Protein AF-A0A4Y8UYV6-F1 (afdb_monomer_lite)

Structure (mmCIF, N/CA/C/O backbone):
data_AF-A0A4Y8UYV6-F1
#
_entry.id   AF-A0A4Y8UYV6-F1
#
loop_
_atom_site.group_PDB
_atom_site.id
_atom_site.type_symbol
_atom_site.label_atom_id
_atom_site.label_alt_id
_atom_site.label_comp_id
_atom_site.label_asym_id
_atom_site.label_entity_id
_atom_site.label_seq_id
_atom_site.pdbx_PDB_ins_code
_atom_site.Cartn_x
_atom_site.Cartn_y
_atom_site.Cartn_z
_atom_site.occupancy
_atom_site.B_iso_or_equiv
_atom_site.auth_seq_id
_atom_site.auth_comp_id
_atom_site.auth_asym_id
_atom_site.auth_atom_id
_atom_site.pdbx_PDB_model_num
ATOM 1 N N . MET A 1 1 ? -10.747 -9.961 19.060 1.00 48.47 1 MET A N 1
ATOM 2 C CA . MET A 1 1 ? -10.592 -8.824 18.130 1.00 48.47 1 MET A CA 1
ATOM 3 C C . MET A 1 1 ? -11.198 -9.266 16.811 1.00 48.47 1 MET A C 1
ATOM 5 O O . MET A 1 1 ? -10.855 -10.354 16.368 1.00 48.47 1 MET A O 1
ATOM 9 N N . CYS A 1 2 ? -12.170 -8.535 16.269 1.00 45.28 2 CYS A N 1
ATOM 10 C CA . CYS A 1 2 ? -12.844 -8.923 15.026 1.00 45.28 2 CYS A CA 1
ATOM 11 C C . CYS A 1 2 ? -12.393 -8.006 13.893 1.00 45.2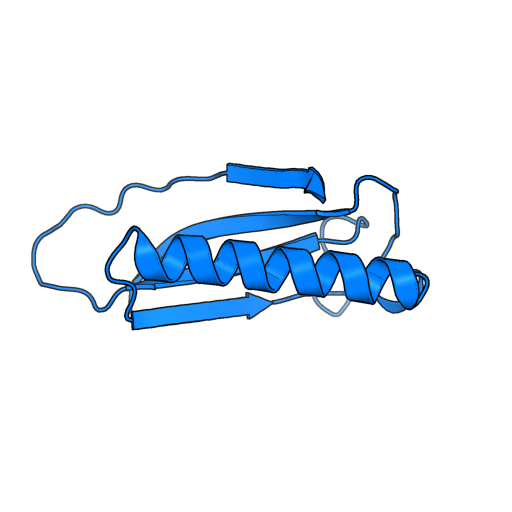8 2 CYS A C 1
ATOM 13 O O . CYS A 1 2 ? -12.255 -6.799 14.093 1.00 45.28 2 CYS A O 1
ATOM 15 N N . LEU A 1 3 ? -12.143 -8.599 12.726 1.00 55.78 3 LEU A N 1
ATOM 16 C CA . LEU A 1 3 ? -11.875 -7.866 11.498 1.00 55.78 3 LEU A CA 1
ATOM 17 C C . LEU A 1 3 ? -13.214 -7.371 10.940 1.00 55.78 3 LEU A C 1
ATOM 19 O O . LEU A 1 3 ? -13.952 -8.137 10.325 1.00 55.78 3 LEU A O 1
ATOM 23 N N . GLU A 1 4 ? -13.541 -6.110 11.208 1.00 59.22 4 GLU A N 1
ATOM 24 C CA . GLU A 1 4 ? -14.818 -5.493 10.810 1.00 59.22 4 GLU A CA 1
ATOM 25 C C . GLU A 1 4 ? -14.763 -4.925 9.383 1.00 59.22 4 GLU A C 1
ATOM 27 O O . GLU A 1 4 ? -15.745 -4.974 8.646 1.00 59.22 4 GLU A O 1
ATOM 32 N N . ALA A 1 5 ? -13.599 -4.433 8.949 1.00 65.44 5 AL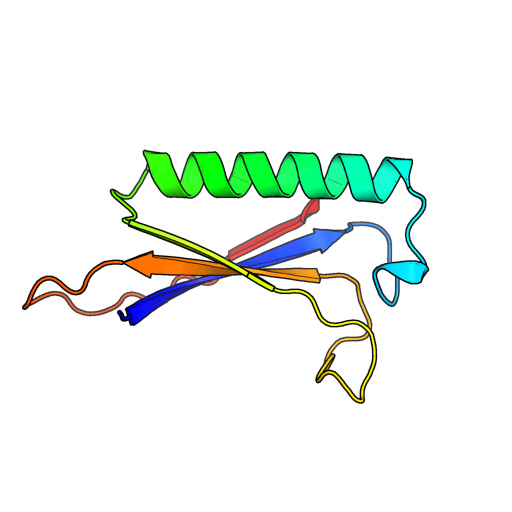A A N 1
ATOM 33 C CA . ALA A 1 5 ? -13.411 -3.961 7.583 1.00 65.44 5 ALA A CA 1
ATOM 34 C C . ALA A 1 5 ? -12.007 -4.267 7.069 1.00 65.44 5 ALA A C 1
ATOM 36 O O . ALA A 1 5 ? -11.012 -4.125 7.789 1.00 65.44 5 ALA A O 1
ATOM 37 N N . HIS A 1 6 ? -11.967 -4.645 5.797 1.00 82.50 6 HIS A N 1
ATOM 38 C CA . HIS A 1 6 ? -10.767 -4.956 5.041 1.00 82.50 6 HIS A CA 1
ATOM 39 C C . HIS A 1 6 ? -10.766 -4.065 3.801 1.00 82.50 6 HIS A C 1
ATOM 41 O O . HIS A 1 6 ? -11.674 -4.115 2.969 1.00 82.50 6 HIS A O 1
ATOM 47 N N . LEU A 1 7 ? -9.765 -3.196 3.739 1.00 88.50 7 LEU A N 1
ATOM 48 C CA . LEU A 1 7 ? -9.532 -2.261 2.654 1.00 88.50 7 LEU A CA 1
ATOM 49 C C . LEU A 1 7 ? -8.287 -2.686 1.874 1.00 88.50 7 LEU A C 1
ATOM 51 O O . LEU A 1 7 ? -7.323 -3.173 2.467 1.00 88.50 7 LEU A O 1
ATOM 55 N N . LEU A 1 8 ? -8.305 -2.468 0.563 1.00 92.19 8 LEU A N 1
ATOM 56 C CA . LEU A 1 8 ? -7.108 -2.538 -0.266 1.00 92.19 8 LEU A CA 1
ATOM 57 C C . LEU A 1 8 ? -6.741 -1.138 -0.754 1.00 92.19 8 LEU A C 1
ATOM 59 O O . LEU A 1 8 ? -7.607 -0.412 -1.255 1.00 92.19 8 LEU A O 1
ATOM 63 N N . VAL A 1 9 ? -5.464 -0.794 -0.622 1.00 93.75 9 VAL A N 1
ATOM 64 C CA . VAL A 1 9 ? -4.858 0.348 -1.309 1.00 93.75 9 VAL A CA 1
ATOM 65 C C . VAL A 1 9 ? -3.955 -0.195 -2.406 1.00 93.75 9 VAL A C 1
ATOM 67 O O . VAL A 1 9 ? -3.175 -1.117 -2.164 1.00 93.75 9 VAL A O 1
ATOM 70 N N . LEU A 1 10 ? -4.137 0.317 -3.619 1.00 94.56 10 LEU A N 1
ATOM 71 C CA . LEU A 1 10 ? -3.491 -0.158 -4.839 1.00 94.56 10 LEU A CA 1
ATOM 72 C C . LEU A 1 10 ? -2.803 1.020 -5.531 1.00 94.56 10 LEU A C 1
ATOM 74 O O . LEU A 1 10 ? -3.344 2.132 -5.524 1.00 94.56 10 LEU A O 1
ATOM 78 N N . SER A 1 11 ? -1.699 0.759 -6.229 1.00 93.06 11 SER A N 1
ATOM 79 C CA . SER A 1 11 ? -1.116 1.738 -7.146 1.00 93.06 11 SER A CA 1
ATOM 80 C C . SER A 1 11 ? -1.922 1.821 -8.448 1.00 93.06 11 SER A C 1
ATOM 82 O O . SER A 1 11 ? -2.266 0.797 -9.033 1.00 93.06 11 SER A O 1
ATOM 84 N N . LYS A 1 12 ? -2.171 3.028 -8.977 1.00 92.50 12 LYS A N 1
ATOM 85 C CA . LYS A 1 12 ? -2.782 3.182 -10.321 1.00 92.50 12 LYS A CA 1
ATOM 86 C C . LYS A 1 12 ? -1.973 2.498 -11.420 1.00 92.50 12 LYS A C 1
ATOM 88 O O . LYS A 1 12 ? -2.529 1.882 -12.327 1.00 92.50 12 LYS A O 1
ATOM 93 N N . VAL A 1 13 ? -0.654 2.653 -11.356 1.00 94.19 13 VAL A N 1
ATOM 94 C CA . VAL A 1 13 ? 0.279 2.021 -12.289 1.00 94.19 13 VAL A CA 1
ATOM 95 C C . VAL A 1 13 ? 0.482 0.571 -11.873 1.00 94.19 13 VAL A C 1
ATOM 97 O O . VAL A 1 13 ? 0.567 0.254 -10.687 1.00 94.19 13 VAL A O 1
ATOM 100 N N . HIS A 1 14 ? 0.557 -0.324 -12.854 1.00 96.44 14 HIS A N 1
ATOM 101 C CA . HIS A 1 14 ? 0.823 -1.726 -12.586 1.00 96.44 14 HIS A CA 1
ATOM 102 C C . HIS A 1 14 ? 2.280 -1.937 -12.165 1.00 96.44 14 HIS A C 1
ATOM 104 O O . HIS A 1 14 ? 3.200 -1.725 -12.951 1.00 96.44 14 HIS A O 1
ATOM 110 N N . PHE A 1 15 ? 2.459 -2.451 -10.952 1.00 96.94 15 PHE A N 1
ATOM 111 C CA . PHE A 1 15 ? 3.710 -3.035 -10.482 1.00 96.94 15 PHE A CA 1
ATOM 112 C C . PHE A 1 15 ? 3.412 -4.418 -9.927 1.00 96.94 15 PHE A C 1
ATOM 114 O O . PHE A 1 15 ? 2.453 -4.570 -9.178 1.00 96.94 15 PHE A O 1
ATOM 121 N N . GLN A 1 16 ? 4.220 -5.426 -10.251 1.00 96.50 16 GLN A N 1
ATOM 122 C CA . GLN A 1 16 ? 3.952 -6.787 -9.780 1.00 96.50 16 GLN A CA 1
ATOM 123 C C . GLN A 1 16 ? 4.061 -6.908 -8.252 1.00 96.50 16 GLN A C 1
ATOM 125 O O . GLN A 1 16 ? 3.352 -7.703 -7.651 1.00 96.50 16 GLN A O 1
ATOM 130 N N . GLY A 1 17 ? 4.925 -6.128 -7.610 1.00 95.75 17 GLY A N 1
ATOM 131 C CA . GLY A 1 17 ? 5.207 -6.192 -6.178 1.00 95.75 17 GLY A CA 1
ATOM 132 C C . GLY A 1 17 ? 6.112 -5.039 -5.753 1.00 95.75 17 GLY A C 1
ATOM 133 O O . GLY A 1 17 ? 6.566 -4.269 -6.600 1.00 95.75 17 GLY A O 1
ATOM 134 N N . ILE A 1 18 ? 6.386 -4.931 -4.454 1.00 96.44 18 ILE A N 1
ATOM 135 C CA . ILE A 1 18 ? 7.048 -3.766 -3.848 1.00 96.44 18 ILE A CA 1
ATOM 136 C C . ILE A 1 18 ? 8.438 -3.482 -4.429 1.00 96.44 18 ILE A C 1
ATOM 138 O O . ILE A 1 18 ? 8.809 -2.327 -4.595 1.00 96.44 18 ILE A O 1
ATOM 142 N N . ILE A 1 19 ? 9.182 -4.528 -4.803 1.00 95.94 19 ILE A N 1
ATOM 143 C CA . ILE A 1 19 ? 10.554 -4.405 -5.320 1.00 95.94 19 ILE A CA 1
ATOM 144 C C . ILE A 1 19 ? 10.631 -3.749 -6.705 1.00 95.94 19 ILE A C 1
ATOM 146 O O . ILE A 1 19 ? 11.703 -3.321 -7.116 1.00 95.94 19 ILE A O 1
ATOM 150 N N . TYR A 1 20 ? 9.512 -3.689 -7.430 1.00 96.75 20 TYR A N 1
ATOM 151 C CA . TYR A 1 20 ? 9.445 -3.116 -8.775 1.00 96.75 20 TYR A CA 1
ATOM 152 C C . TYR A 1 20 ? 8.991 -1.651 -8.772 1.00 96.75 20 TYR A C 1
ATOM 154 O O . TYR A 1 20 ? 8.891 -1.043 -9.836 1.00 96.75 20 TYR A O 1
ATOM 162 N N . ILE A 1 21 ? 8.690 -1.086 -7.599 1.00 96.94 21 ILE A N 1
ATOM 163 C CA . ILE A 1 21 ? 8.150 0.267 -7.464 1.00 96.94 21 ILE A CA 1
ATOM 164 C C . ILE A 1 21 ? 9.308 1.251 -7.270 1.00 96.94 21 ILE A C 1
ATOM 166 O O . ILE A 1 21 ? 10.102 1.074 -6.344 1.00 96.94 21 ILE A O 1
ATOM 170 N N . PRO A 1 22 ? 9.404 2.313 -8.089 1.00 97.38 22 PRO A N 1
ATOM 171 C CA . PRO A 1 22 ? 10.333 3.410 -7.841 1.00 97.38 22 PRO A CA 1
ATOM 172 C C . PRO A 1 22 ? 10.146 4.003 -6.441 1.00 97.38 22 PRO A C 1
ATOM 174 O O . PRO A 1 22 ? 9.015 4.206 -5.999 1.00 97.38 22 PRO A O 1
ATOM 177 N N . ILE A 1 23 ? 11.249 4.327 -5.761 1.00 96.31 23 ILE A N 1
ATOM 178 C CA . ILE A 1 23 ? 11.225 4.761 -4.355 1.00 96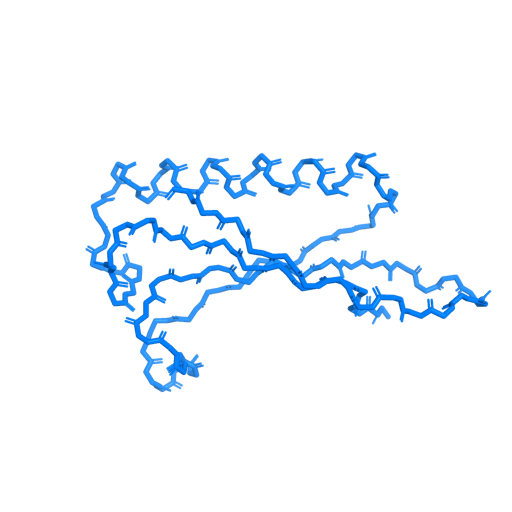.31 23 ILE A CA 1
ATOM 179 C C . ILE A 1 23 ? 10.315 5.974 -4.112 1.00 96.31 23 ILE A C 1
ATOM 181 O O . ILE A 1 23 ? 9.581 5.994 -3.127 1.00 96.31 23 ILE A O 1
ATOM 185 N N . ASP A 1 24 ? 10.282 6.933 -5.038 1.00 95.69 24 ASP A N 1
ATOM 186 C CA . ASP A 1 24 ? 9.439 8.128 -4.923 1.00 95.69 24 ASP A CA 1
ATOM 187 C C . ASP A 1 24 ? 7.945 7.779 -4.986 1.00 95.69 24 ASP A C 1
ATOM 189 O O . ASP A 1 24 ? 7.135 8.311 -4.227 1.00 95.69 24 ASP A O 1
ATOM 193 N N . LEU A 1 25 ? 7.573 6.826 -5.849 1.00 94.94 25 LEU A N 1
ATOM 194 C CA . LEU A 1 25 ? 6.195 6.346 -5.956 1.00 94.94 25 LEU A CA 1
ATOM 195 C C . LEU A 1 25 ? 5.796 5.516 -4.736 1.00 94.94 25 LEU A C 1
ATOM 197 O O . LEU A 1 25 ? 4.684 5.673 -4.235 1.00 94.94 25 LEU A O 1
ATOM 201 N N . LEU A 1 26 ? 6.701 4.678 -4.224 1.00 96.44 26 LEU A N 1
ATOM 202 C CA . LEU A 1 26 ? 6.464 3.915 -3.000 1.00 96.44 26 LEU A CA 1
ATOM 203 C C . LEU A 1 26 ? 6.308 4.840 -1.784 1.00 96.44 26 LEU A C 1
ATOM 205 O O . LEU A 1 26 ? 5.441 4.605 -0.943 1.00 96.44 26 LEU A O 1
ATOM 209 N N . SER A 1 27 ? 7.107 5.907 -1.711 1.00 96.38 27 SER A N 1
ATOM 210 C CA . SER A 1 27 ? 7.007 6.934 -0.671 1.00 96.38 27 SER A CA 1
ATOM 211 C C . SER A 1 27 ? 5.649 7.639 -0.718 1.00 96.38 27 SER A C 1
ATOM 213 O O . SER A 1 27 ? 4.949 7.693 0.294 1.00 96.38 27 SER A O 1
ATOM 215 N N . ASN A 1 28 ? 5.213 8.077 -1.905 1.00 95.25 28 ASN A N 1
ATOM 216 C CA . ASN A 1 28 ? 3.897 8.694 -2.097 1.00 95.25 28 ASN A CA 1
ATOM 217 C C . ASN A 1 28 ? 2.751 7.740 -1.732 1.00 95.25 28 ASN A C 1
ATOM 219 O O . ASN A 1 28 ? 1.813 8.141 -1.043 1.00 95.25 28 ASN A O 1
ATOM 223 N N . HIS A 1 29 ? 2.841 6.471 -2.143 1.00 95.44 29 HIS A N 1
ATOM 224 C CA . HIS A 1 29 ? 1.847 5.455 -1.801 1.00 95.44 29 HIS A CA 1
ATOM 225 C C . HIS A 1 29 ? 1.787 5.216 -0.289 1.00 95.44 29 HIS A C 1
ATOM 227 O O . HIS A 1 29 ? 0.705 5.209 0.287 1.00 95.44 29 HIS A O 1
ATOM 233 N N . THR A 1 30 ? 2.938 5.098 0.376 1.00 95.62 30 THR A N 1
ATOM 234 C CA . THR A 1 30 ? 3.008 4.917 1.837 1.00 95.62 30 THR A CA 1
ATOM 235 C C . THR A 1 30 ? 2.485 6.152 2.584 1.00 95.62 30 THR A C 1
ATOM 237 O O . THR A 1 30 ? 1.861 6.035 3.640 1.00 95.62 30 THR A O 1
ATOM 240 N N . GLY A 1 31 ? 2.702 7.351 2.033 1.00 96.94 31 GLY A N 1
ATOM 241 C CA . GLY A 1 31 ? 2.106 8.591 2.529 1.00 96.94 31 GLY A CA 1
ATOM 242 C C . GLY A 1 31 ? 0.579 8.556 2.459 1.00 96.94 31 GLY A C 1
ATOM 243 O O . GLY A 1 31 ? -0.089 8.791 3.463 1.00 96.94 31 GLY A O 1
ATOM 244 N N . PHE A 1 32 ? 0.029 8.156 1.313 1.00 95.62 32 PHE A N 1
ATOM 245 C CA . PHE A 1 32 ? -1.411 7.956 1.164 1.00 95.62 32 PHE A CA 1
ATOM 246 C C . PHE A 1 32 ? -1.940 6.852 2.095 1.00 95.62 32 PHE A C 1
ATOM 248 O O . PHE A 1 32 ? -3.006 7.002 2.695 1.00 95.62 32 PHE A O 1
ATOM 255 N N . ASP A 1 33 ? -1.180 5.771 2.290 1.00 93.81 33 ASP A N 1
ATOM 256 C CA . ASP A 1 33 ? -1.553 4.691 3.199 1.00 93.81 33 ASP A CA 1
ATOM 257 C C . ASP A 1 33 ? -1.725 5.192 4.645 1.00 93.81 33 ASP A C 1
ATOM 259 O O . ASP A 1 33 ? -2.668 4.814 5.354 1.00 93.81 33 ASP A O 1
ATOM 263 N N . LYS A 1 34 ? -0.825 6.082 5.079 1.00 93.81 34 LYS A N 1
ATOM 264 C CA . LYS A 1 34 ? -0.894 6.761 6.377 1.00 93.81 34 LYS A CA 1
ATOM 265 C C . LYS A 1 34 ? -2.141 7.643 6.483 1.00 93.81 34 LYS A C 1
ATOM 267 O O . LYS A 1 34 ? -2.815 7.589 7.514 1.00 93.81 34 LYS A O 1
ATOM 272 N N . ASP A 1 35 ? -2.465 8.412 5.446 1.00 93.12 35 ASP A N 1
ATOM 273 C CA . ASP A 1 35 ? -3.651 9.279 5.428 1.00 93.12 35 ASP A CA 1
ATOM 274 C C . ASP A 1 35 ? -4.943 8.463 5.520 1.00 93.12 35 ASP A C 1
ATOM 276 O O . ASP A 1 35 ? -5.842 8.793 6.300 1.00 93.12 35 ASP A O 1
ATOM 280 N N . VAL A 1 36 ? -5.012 7.340 4.799 1.00 89.62 36 VAL A N 1
ATOM 281 C CA . VAL A 1 36 ? -6.113 6.383 4.927 1.00 89.62 36 VAL A CA 1
ATOM 282 C C . VAL A 1 36 ? -6.219 5.915 6.376 1.00 89.62 36 VAL A C 1
ATOM 284 O O . VAL A 1 36 ? -7.284 6.059 6.975 1.00 89.62 36 VAL A O 1
ATOM 287 N N . CYS A 1 37 ? -5.132 5.423 6.978 1.00 87.69 37 CYS A N 1
ATOM 288 C CA . CYS A 1 37 ? -5.139 4.960 8.370 1.00 87.69 37 CYS A CA 1
ATOM 289 C C . CYS A 1 37 ? -5.615 6.042 9.352 1.00 87.69 37 CYS A C 1
ATOM 291 O O . CYS A 1 37 ? -6.410 5.746 10.248 1.00 87.69 37 CYS A O 1
ATOM 293 N N . TRP A 1 38 ? -5.190 7.291 9.154 1.00 89.25 38 TRP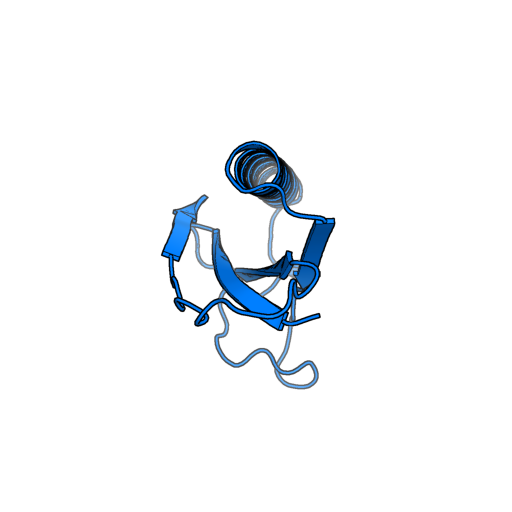 A N 1
ATOM 294 C CA . TRP A 1 38 ? -5.620 8.437 9.954 1.00 89.25 38 TRP A CA 1
ATOM 295 C C . TRP A 1 38 ? -7.132 8.682 9.857 1.00 89.25 38 TRP A C 1
ATOM 297 O O . TRP A 1 38 ? -7.819 8.800 10.879 1.00 89.25 38 TRP A O 1
ATOM 307 N N . VAL A 1 39 ? -7.683 8.684 8.640 1.00 86.12 39 VAL A N 1
ATOM 308 C CA . VAL A 1 39 ? -9.133 8.807 8.414 1.00 86.12 39 VAL A CA 1
ATOM 309 C C . VAL A 1 39 ? -9.882 7.649 9.077 1.00 86.12 39 VAL A C 1
ATOM 311 O O . VAL A 1 39 ? -10.902 7.858 9.733 1.00 86.12 39 VAL A O 1
ATOM 314 N N . LEU A 1 40 ? -9.364 6.422 8.969 1.00 80.12 40 LEU A N 1
ATOM 315 C CA . LEU A 1 40 ? -9.998 5.260 9.591 1.00 80.12 40 LEU A CA 1
ATOM 316 C C . LEU A 1 40 ? -10.012 5.352 11.121 1.00 80.12 40 LEU A C 1
ATOM 318 O O . LEU A 1 40 ? -10.996 4.951 11.746 1.00 80.12 40 LEU A O 1
ATOM 322 N N . GLN A 1 41 ? -8.935 5.860 11.721 1.00 81.81 41 GLN A N 1
ATOM 323 C CA . GLN A 1 41 ? -8.806 5.987 13.170 1.00 81.81 41 GLN A CA 1
ATOM 324 C C . GLN A 1 41 ? -9.745 7.058 13.739 1.00 81.81 41 GLN A C 1
ATOM 326 O O . GLN A 1 41 ? -10.358 6.834 14.784 1.00 81.81 41 GLN A O 1
ATOM 331 N N . THR A 1 42 ? -9.886 8.182 13.035 1.00 82.31 42 THR A N 1
ATOM 332 C CA . THR A 1 42 ? -10.686 9.339 13.467 1.00 82.31 42 THR A CA 1
ATOM 333 C C . THR A 1 42 ? -12.195 9.147 13.279 1.00 82.31 42 THR A C 1
ATOM 335 O O . THR A 1 42 ? -12.957 9.530 14.161 1.00 82.31 42 THR A O 1
ATOM 338 N N . ASP A 1 43 ? -12.640 8.500 12.196 1.00 71.88 43 ASP A N 1
ATOM 339 C CA . ASP A 1 43 ? -14.071 8.307 11.887 1.00 71.88 43 ASP A CA 1
ATOM 340 C C . ASP A 1 43 ? -14.759 7.274 12.805 1.00 71.88 43 ASP A C 1
ATOM 342 O O . ASP A 1 43 ? -15.963 7.351 13.043 1.00 71.88 43 ASP A O 1
ATOM 346 N N . ARG A 1 44 ? -14.033 6.259 13.310 1.00 64.44 44 ARG A N 1
ATOM 347 C CA . ARG A 1 44 ? -14.685 5.018 13.800 1.00 64.44 44 ARG A CA 1
ATOM 348 C C . ARG A 1 44 ? -14.271 4.496 15.169 1.00 64.44 44 ARG A C 1
ATOM 350 O O . ARG A 1 44 ? -14.537 3.330 15.465 1.00 64.44 44 ARG A O 1
ATOM 357 N N . SER A 1 45 ? -13.658 5.308 16.031 1.00 65.44 45 SER A N 1
ATOM 358 C CA . SER A 1 45 ? -13.209 4.869 17.372 1.00 65.44 45 SER A CA 1
ATOM 359 C C . SER A 1 45 ? -12.381 3.570 17.331 1.00 65.44 45 SER A C 1
ATOM 361 O O . SER A 1 45 ? -12.542 2.666 18.154 1.00 65.44 45 SER A O 1
ATOM 363 N N . MET A 1 46 ? -11.532 3.423 16.310 1.00 71.38 46 MET A N 1
ATOM 364 C CA . MET A 1 46 ? -10.754 2.199 16.136 1.00 71.38 46 MET A CA 1
ATOM 365 C C . MET A 1 46 ? -9.651 2.101 17.185 1.00 71.38 46 MET A C 1
ATOM 367 O O . MET A 1 46 ? -8.949 3.073 17.452 1.00 71.38 46 MET A O 1
ATOM 371 N N . SER A 1 47 ? -9.438 0.898 17.719 1.00 78.94 47 SER A N 1
ATOM 372 C CA . SER A 1 47 ? -8.337 0.629 18.654 1.00 78.94 47 SER A CA 1
ATOM 373 C C . SER A 1 47 ? -6.993 0.379 17.964 1.00 78.94 47 SER A C 1
ATOM 375 O O . SER A 1 47 ? -5.965 0.365 18.632 1.00 78.94 47 SER A O 1
ATOM 377 N N . GLY A 1 48 ? -6.996 0.151 16.648 1.00 82.38 48 GLY A N 1
ATOM 378 C CA . GLY A 1 48 ? -5.788 -0.070 15.858 1.00 82.38 48 GLY A CA 1
ATOM 379 C C . GLY A 1 48 ? -6.082 -0.588 14.451 1.00 82.38 48 GLY A C 1
ATOM 380 O O . GLY A 1 48 ? -7.240 -0.759 14.055 1.00 82.38 48 GLY A O 1
ATOM 381 N N . PHE A 1 49 ? -5.018 -0.853 13.701 1.00 86.44 49 PHE A N 1
ATOM 382 C CA . PHE A 1 49 ? -5.061 -1.391 12.344 1.00 86.44 49 PHE A CA 1
ATOM 383 C C . PHE A 1 49 ? -3.836 -2.274 12.079 1.00 86.44 49 PHE A C 1
ATOM 385 O O . PHE A 1 49 ? -2.775 -2.057 12.658 1.00 86.44 49 PHE A O 1
ATOM 392 N N . ASN A 1 50 ? -3.989 -3.250 11.186 1.00 89.00 50 ASN A N 1
ATOM 393 C CA . ASN A 1 50 ? -2.880 -4.001 10.602 1.00 89.00 50 ASN A CA 1
ATOM 394 C C . ASN A 1 50 ? -2.688 -3.560 9.151 1.00 89.00 50 ASN A C 1
ATOM 396 O O . ASN A 1 50 ? -3.669 -3.439 8.415 1.00 89.00 50 ASN A O 1
ATOM 40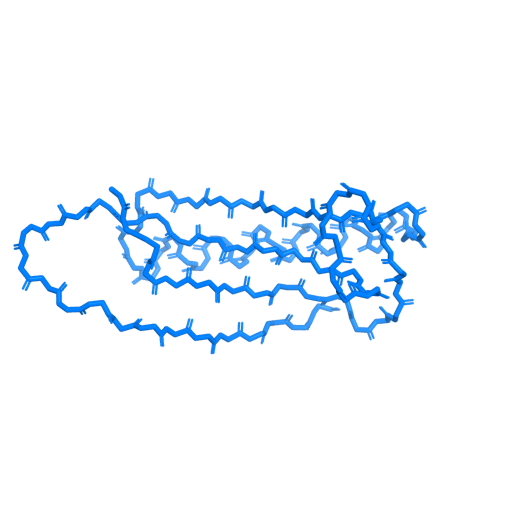0 N N . ILE A 1 51 ? -1.433 -3.387 8.748 1.00 92.50 51 ILE A N 1
ATOM 401 C CA . ILE A 1 51 ? -1.025 -3.127 7.366 1.00 92.50 51 ILE A CA 1
ATOM 402 C C . ILE A 1 51 ? -0.219 -4.342 6.905 1.00 92.50 51 ILE A C 1
ATOM 404 O O . ILE A 1 51 ? 0.730 -4.736 7.582 1.00 92.50 51 ILE A O 1
ATOM 408 N N . LEU A 1 52 ? -0.615 -4.969 5.798 1.00 94.19 52 LEU A N 1
ATOM 409 C CA . LEU A 1 52 ? 0.022 -6.182 5.284 1.00 94.19 52 LEU A CA 1
ATOM 410 C C . LEU A 1 52 ? 0.233 -6.085 3.774 1.00 94.19 52 LEU A C 1
ATOM 412 O O . LEU A 1 52 ? -0.668 -5.702 3.033 1.00 94.19 52 LEU A O 1
ATOM 416 N N . HIS A 1 53 ? 1.409 -6.500 3.320 1.00 94.88 53 HIS A N 1
ATOM 417 C CA . HIS A 1 53 ? 1.754 -6.614 1.910 1.00 94.88 53 HIS A CA 1
ATOM 418 C C . HIS A 1 53 ? 2.442 -7.961 1.645 1.00 94.88 53 HIS A C 1
ATOM 420 O O . HIS A 1 53 ? 3.198 -8.445 2.487 1.00 94.88 53 HIS A O 1
ATOM 426 N N . ALA A 1 54 ? 2.200 -8.539 0.467 1.00 96.19 54 ALA A N 1
ATOM 427 C CA . ALA A 1 54 ? 2.843 -9.754 -0.022 1.00 96.19 54 ALA A CA 1
ATOM 428 C C . ALA A 1 54 ? 3.393 -9.532 -1.441 1.00 96.19 54 ALA A C 1
ATOM 430 O O . ALA A 1 54 ? 2.666 -9.077 -2.324 1.00 96.19 54 ALA A O 1
ATOM 431 N N . SER A 1 55 ? 4.664 -9.883 -1.660 1.00 95.88 55 SER A N 1
ATOM 432 C CA . SER A 1 55 ? 5.334 -9.849 -2.970 1.00 95.88 55 SER A CA 1
ATOM 433 C C . SER A 1 55 ? 5.868 -11.230 -3.335 1.00 95.88 55 SER A C 1
ATOM 435 O O . SER A 1 55 ? 6.896 -11.658 -2.813 1.00 95.88 55 SER A O 1
ATOM 437 N N . GLY A 1 56 ? 5.188 -11.910 -4.254 1.00 93.25 56 GLY A N 1
ATOM 438 C CA . GLY A 1 56 ? 5.542 -13.241 -4.737 1.00 93.25 56 GLY A CA 1
ATOM 439 C C . GLY A 1 56 ? 4.572 -14.341 -4.302 1.00 93.25 56 GLY A C 1
ATOM 440 O O . GLY A 1 56 ? 3.897 -14.266 -3.274 1.00 93.25 56 GLY A O 1
ATOM 441 N N . LEU A 1 57 ? 4.523 -15.406 -5.104 1.00 90.94 57 LEU A N 1
ATOM 442 C CA . LEU A 1 57 ? 3.592 -16.521 -4.916 1.00 90.94 57 LEU A CA 1
ATOM 443 C C . LEU A 1 57 ? 3.826 -17.269 -3.593 1.00 90.94 57 LEU A C 1
ATOM 445 O O . LEU A 1 57 ? 2.873 -17.651 -2.918 1.00 90.94 57 LEU A O 1
ATOM 449 N N . THR A 1 58 ? 5.090 -17.444 -3.195 1.00 95.12 58 THR A N 1
ATOM 450 C CA . THR A 1 58 ? 5.478 -18.166 -1.968 1.00 95.12 58 THR A CA 1
ATOM 451 C C . THR A 1 58 ? 5.032 -17.460 -0.691 1.00 95.12 58 THR A C 1
ATOM 453 O O . THR A 1 58 ? 4.851 -18.110 0.334 1.00 95.12 58 THR A O 1
ATOM 456 N N . VAL A 1 59 ? 4.803 -16.147 -0.764 1.00 92.25 59 VAL A N 1
ATOM 457 C CA . VAL A 1 59 ? 4.279 -15.325 0.335 1.00 92.25 59 VAL A CA 1
ATOM 458 C C . VAL A 1 59 ? 2.796 -14.997 0.149 1.00 92.25 59 VAL A C 1
ATOM 460 O O . VAL A 1 59 ? 2.299 -14.032 0.717 1.00 92.25 59 VAL A O 1
ATOM 463 N N . GLN A 1 60 ? 2.079 -15.828 -0.618 1.00 92.94 60 GLN A N 1
ATOM 464 C CA . GLN A 1 60 ? 0.624 -15.775 -0.805 1.00 92.94 60 GLN A CA 1
ATOM 465 C C . GLN A 1 60 ? 0.107 -14.550 -1.576 1.00 92.94 60 GLN A C 1
ATOM 467 O O . GLN A 1 60 ? -1.060 -14.178 -1.438 1.00 92.94 60 GLN A O 1
ATOM 472 N N . GLN A 1 61 ? 0.922 -13.947 -2.448 1.00 95.44 61 GLN A N 1
ATOM 473 C CA . GLN A 1 61 ? 0.409 -12.966 -3.401 1.00 95.44 61 GLN A CA 1
ATOM 474 C C . GLN A 1 61 ? -0.419 -13.669 -4.493 1.00 95.44 61 GLN A C 1
ATOM 476 O O . GLN A 1 61 ? 0.133 -14.287 -5.402 1.00 95.44 61 GLN A O 1
ATOM 481 N N . SER A 1 62 ? -1.747 -13.569 -4.413 1.00 93.81 62 SER A N 1
ATOM 482 C CA . SER A 1 62 ? -2.668 -14.176 -5.388 1.00 93.81 62 SER A CA 1
ATOM 483 C C . SER A 1 62 ? -2.897 -13.312 -6.631 1.00 93.81 62 SER A C 1
ATOM 485 O O . SER A 1 62 ? -3.106 -13.845 -7.719 1.00 93.81 62 SER A O 1
ATOM 487 N N . VAL A 1 63 ? -2.839 -11.985 -6.484 1.00 94.44 63 VAL A N 1
ATOM 488 C CA . VAL A 1 63 ? -2.970 -11.016 -7.581 1.00 94.44 63 VAL A CA 1
ATOM 489 C C . VAL A 1 63 ? -1.610 -10.347 -7.805 1.00 94.44 63 VAL A C 1
ATOM 491 O O . VAL A 1 63 ? -1.139 -9.658 -6.895 1.00 94.44 63 VAL A O 1
ATOM 494 N N . PRO A 1 64 ? -0.974 -10.508 -8.985 1.00 94.94 64 PRO A N 1
ATOM 495 C CA . PRO A 1 64 ? 0.352 -9.963 -9.285 1.00 94.94 64 PRO A CA 1
ATOM 496 C C . PRO A 1 64 ? 0.282 -8.462 -9.614 1.00 94.94 64 PRO A C 1
ATOM 498 O O . PRO A 1 64 ? 0.703 -8.017 -10.674 1.00 94.94 64 PRO A O 1
ATOM 501 N N . HIS A 1 65 ? -0.305 -7.684 -8.714 1.00 95.62 65 HIS A N 1
ATOM 502 C CA . HIS A 1 65 ? -0.385 -6.231 -8.755 1.00 95.62 65 HIS A CA 1
ATOM 503 C C . HIS A 1 65 ? -0.151 -5.722 -7.336 1.00 95.62 65 HIS A C 1
ATOM 505 O O . HIS A 1 65 ? -0.677 -6.308 -6.390 1.00 95.62 65 HIS A O 1
ATOM 511 N N . PHE A 1 66 ? 0.637 -4.668 -7.165 1.00 96.50 66 PHE A N 1
ATOM 512 C CA . PHE A 1 66 ? 0.970 -4.141 -5.856 1.00 96.50 66 PHE A CA 1
ATOM 513 C C . PHE A 1 66 ? -0.285 -3.651 -5.139 1.00 96.50 66 PHE A C 1
ATOM 515 O O . PHE A 1 66 ? -1.035 -2.815 -5.639 1.00 96.50 66 PHE A O 1
ATOM 522 N N . HIS A 1 67 ? -0.502 -4.204 -3.953 1.00 96.00 67 HIS A N 1
ATOM 523 C CA . HIS A 1 67 ? -1.562 -3.784 -3.062 1.00 96.00 67 HIS A CA 1
ATOM 524 C C . HIS A 1 67 ? -1.157 -3.975 -1.609 1.00 96.00 67 HIS A C 1
ATOM 526 O O . HIS A 1 67 ? -0.350 -4.851 -1.268 1.00 96.00 67 HIS A O 1
ATOM 532 N N . VAL A 1 68 ? -1.759 -3.157 -0.758 1.00 95.25 68 VAL A N 1
ATOM 533 C CA . VAL A 1 68 ? -1.610 -3.194 0.689 1.00 95.25 68 VAL A CA 1
ATOM 534 C C . VAL A 1 68 ? -2.971 -3.492 1.306 1.00 95.25 68 VAL A C 1
ATOM 536 O O . VAL A 1 68 ? -3.967 -2.824 1.028 1.00 95.25 68 VAL A O 1
ATOM 539 N N . HIS A 1 69 ? -3.019 -4.517 2.151 1.00 93.19 69 HIS A N 1
ATOM 540 C CA . HIS A 1 69 ? -4.172 -4.846 2.971 1.00 93.19 69 HIS A CA 1
ATOM 541 C C . HIS A 1 69 ? -4.171 -3.969 4.215 1.00 93.19 69 HIS A C 1
ATOM 543 O O . HIS A 1 69 ? -3.233 -4.018 5.010 1.00 93.19 69 HIS A O 1
ATOM 549 N N . MET A 1 70 ? -5.256 -3.232 4.424 1.00 89.81 70 MET A N 1
ATOM 550 C CA . MET A 1 70 ? -5.509 -2.508 5.661 1.00 89.81 70 MET A CA 1
ATOM 551 C C . MET A 1 70 ? -6.695 -3.114 6.390 1.00 89.81 70 MET A C 1
ATOM 553 O O . MET A 1 70 ? -7.843 -3.072 5.937 1.00 89.81 70 MET A O 1
ATOM 557 N N . ASN A 1 71 ? -6.390 -3.672 7.550 1.00 85.56 71 ASN A N 1
ATOM 558 C CA . ASN A 1 71 ? -7.309 -4.434 8.367 1.00 85.56 71 ASN A CA 1
ATOM 559 C C . ASN A 1 71 ? -7.634 -3.641 9.626 1.00 85.56 71 ASN A C 1
ATOM 561 O O . ASN A 1 71 ? -6.760 -3.398 10.459 1.00 85.56 71 ASN A O 1
ATOM 565 N N . ARG A 1 72 ? -8.899 -3.243 9.775 1.00 77.00 72 ARG A N 1
ATOM 566 C CA . ARG A 1 72 ? -9.357 -2.512 10.961 1.00 77.00 72 ARG A CA 1
ATOM 567 C C . ARG A 1 72 ? -9.478 -3.460 12.147 1.00 77.00 72 ARG A C 1
ATOM 569 O O . ARG A 1 72 ? -10.096 -4.520 12.033 1.00 77.00 72 ARG A O 1
ATOM 576 N N . LEU A 1 73 ? -8.942 -3.050 13.294 1.00 69.75 73 LEU A N 1
ATOM 577 C CA . LEU A 1 73 ? -9.028 -3.808 14.535 1.00 69.75 73 LEU A CA 1
ATOM 578 C C . LEU A 1 73 ? -9.929 -3.069 15.519 1.00 69.75 73 LEU A C 1
ATOM 580 O O . LEU A 1 73 ? -9.541 -2.059 16.114 1.00 69.75 73 LEU A O 1
ATOM 584 N N . GLN A 1 74 ? -11.132 -3.605 15.717 1.00 65.62 74 GLN A N 1
ATOM 585 C CA . GLN A 1 74 ? -12.051 -3.114 16.735 1.00 65.62 74 GLN A CA 1
ATOM 586 C C . GLN A 1 74 ? -12.063 -4.068 17.932 1.00 65.62 74 GLN A C 1
ATOM 588 O O . GLN A 1 74 ? -12.149 -5.301 17.799 1.00 65.62 74 GLN A O 1
ATOM 593 N N . ARG A 1 75 ? -11.951 -3.499 19.136 1.00 61.75 75 ARG A N 1
ATOM 594 C CA . ARG A 1 75 ? -12.205 -4.237 20.373 1.00 61.75 75 ARG A CA 1
ATOM 595 C C . ARG A 1 75 ? -13.674 -4.651 20.352 1.00 61.75 75 ARG A C 1
ATOM 597 O O . ARG A 1 75 ? -14.551 -3.803 20.239 1.00 61.75 75 ARG A O 1
ATOM 604 N N . ARG A 1 76 ? -13.941 -5.956 20.426 1.00 56.56 76 ARG A N 1
ATOM 605 C CA . ARG A 1 76 ? -15.311 -6.481 20.451 1.00 56.56 76 ARG A CA 1
ATOM 606 C C . ARG A 1 76 ? -15.982 -5.966 21.729 1.00 56.56 76 ARG A C 1
ATOM 608 O O . ARG A 1 76 ? -15.638 -6.425 22.815 1.00 56.56 76 ARG A O 1
ATOM 615 N N . MET A 1 77 ? -16.896 -5.008 21.608 1.00 50.69 77 MET A N 1
ATOM 616 C CA . MET A 1 77 ? -17.912 -4.790 22.634 1.00 50.69 77 MET A CA 1
ATOM 617 C C . MET A 1 77 ? -18.994 -5.848 22.401 1.00 50.69 77 MET A C 1
ATOM 619 O O . MET A 1 77 ? -19.347 -6.124 21.256 1.00 50.69 77 MET A O 1
ATOM 623 N N . HIS A 1 78 ? -19.437 -6.531 23.457 1.00 40.34 78 HIS A N 1
ATOM 624 C CA . HIS A 1 78 ? -20.518 -7.514 23.359 1.00 40.34 78 HIS A CA 1
ATOM 625 C C . HIS A 1 78 ? -21.753 -6.834 22.737 1.00 40.34 78 HIS A C 1
ATOM 627 O O . HIS A 1 78 ? -22.313 -5.945 23.369 1.00 40.34 78 HIS A O 1
ATOM 633 N N . GLY A 1 79 ? -22.171 -7.230 21.525 1.00 44.59 79 GLY A N 1
ATOM 634 C CA . GLY A 1 79 ? -23.539 -6.959 21.056 1.00 44.59 79 GLY A CA 1
ATOM 635 C C . GLY A 1 79 ? -23.788 -6.468 19.625 1.00 44.59 79 GLY A C 1
ATOM 636 O O . GLY A 1 79 ? -24.957 -6.383 19.271 1.00 44.59 79 GLY A O 1
ATOM 637 N N . THR A 1 80 ? -22.799 -6.168 18.776 1.00 42.84 80 THR A N 1
ATOM 638 C CA . THR A 1 80 ? -23.090 -5.617 17.430 1.00 42.84 80 THR A CA 1
ATOM 639 C C . THR A 1 80 ? -22.650 -6.510 16.268 1.00 42.84 80 THR A C 1
ATOM 641 O O . THR A 1 80 ? -21.545 -7.049 16.234 1.00 42.84 80 THR A O 1
ATOM 644 N N . THR A 1 81 ? -23.572 -6.681 15.320 1.00 42.06 81 THR A N 1
ATOM 645 C CA . THR A 1 81 ? -23.445 -7.436 14.070 1.00 42.06 81 THR A CA 1
ATOM 646 C C . THR A 1 81 ? -22.423 -6.777 13.141 1.00 42.06 81 THR A C 1
ATOM 648 O O . THR A 1 81 ? -22.558 -5.603 12.804 1.00 42.06 81 THR A O 1
ATOM 651 N N . ALA A 1 82 ? -21.411 -7.539 12.716 1.00 47.53 82 ALA A N 1
ATOM 652 C CA . ALA A 1 82 ? -20.330 -7.066 11.854 1.00 47.53 82 ALA A CA 1
ATOM 653 C C . ALA A 1 82 ? -20.839 -6.746 10.436 1.00 47.53 82 ALA A C 1
ATOM 655 O O . ALA A 1 82 ? -21.247 -7.643 9.693 1.00 47.53 82 ALA A O 1
ATOM 656 N N . HIS A 1 83 ? -20.779 -5.477 10.032 1.00 43.81 83 HIS A N 1
ATOM 657 C CA . HIS A 1 83 ? -21.032 -5.063 8.651 1.00 43.81 83 HIS A CA 1
ATOM 658 C C . HIS A 1 83 ? -19.719 -5.092 7.858 1.00 43.81 83 HIS A C 1
ATOM 660 O O . HIS A 1 83 ? -18.888 -4.195 7.989 1.00 43.81 83 HIS A O 1
ATOM 666 N N . ARG A 1 84 ? -19.539 -6.099 6.990 1.00 45.88 84 ARG A N 1
ATOM 667 C CA . ARG A 1 84 ? -18.408 -6.145 6.047 1.00 45.88 84 ARG A CA 1
ATOM 668 C C . ARG A 1 84 ? -18.526 -5.011 5.026 1.00 45.88 84 ARG A C 1
ATOM 670 O O . ARG A 1 84 ? -19.351 -5.072 4.120 1.00 45.88 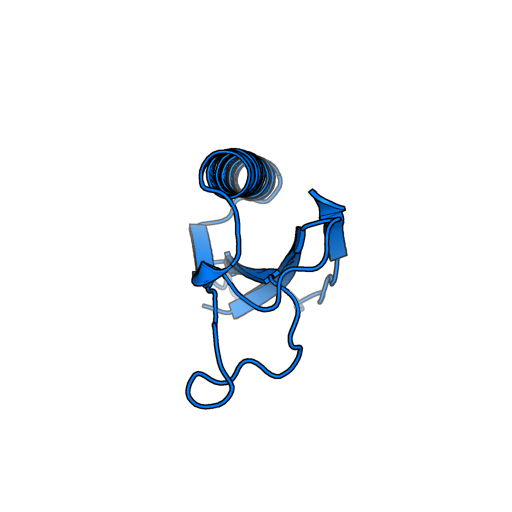84 ARG A O 1
ATOM 677 N N . LEU A 1 85 ? -17.664 -4.006 5.141 1.00 46.50 85 LEU A N 1
ATOM 678 C CA . LEU A 1 85 ? -17.462 -2.981 4.116 1.00 46.50 85 LEU A CA 1
ATOM 679 C C . LEU A 1 85 ? -16.150 -3.260 3.377 1.00 46.50 85 LEU A C 1
ATOM 681 O O . LEU A 1 85 ? -15.073 -3.092 3.947 1.00 46.50 85 LEU A O 1
ATOM 685 N N . PHE A 1 86 ? -16.252 -3.653 2.105 1.00 47.38 86 PHE A N 1
ATOM 686 C CA . PHE A 1 86 ? -15.131 -3.657 1.166 1.00 47.38 86 PHE A CA 1
ATOM 687 C C . PHE A 1 86 ? -15.145 -2.345 0.383 1.00 47.38 86 PHE A C 1
ATOM 689 O O . PHE A 1 86 ? -16.135 -2.003 -0.264 1.00 47.38 86 PHE A O 1
ATOM 696 N N . ARG A 1 87 ? -14.047 -1.595 0.453 1.00 55.06 87 ARG A N 1
ATOM 697 C CA . ARG A 1 87 ? -13.772 -0.452 -0.424 1.00 55.06 87 ARG A CA 1
ATOM 698 C C . ARG A 1 87 ? -12.342 -0.595 -0.944 1.00 55.06 87 ARG A C 1
ATOM 700 O O . ARG A 1 87 ? -11.489 -1.143 -0.249 1.00 55.06 87 ARG A O 1
ATOM 707 N N . ALA A 1 88 ? -12.094 -0.128 -2.159 1.00 55.50 88 ALA A N 1
ATOM 708 C CA . ALA A 1 88 ? -10.753 -0.014 -2.718 1.00 55.50 88 ALA A CA 1
ATOM 709 C C . ALA A 1 88 ? -10.418 1.475 -2.842 1.00 55.50 88 ALA A C 1
ATOM 711 O O . ALA A 1 88 ? -11.257 2.245 -3.317 1.00 55.50 88 ALA A O 1
ATOM 712 N N . PHE A 1 89 ? -9.227 1.877 -2.400 1.00 60.88 89 PHE A N 1
ATOM 713 C CA . PHE A 1 89 ? -8.674 3.200 -2.692 1.00 60.88 89 PHE A CA 1
ATOM 714 C C . PHE A 1 89 ? -7.545 3.048 -3.708 1.00 60.88 89 PHE A C 1
ATOM 716 O O . PHE A 1 89 ? -6.766 2.099 -3.640 1.00 60.88 89 PHE A O 1
ATOM 723 N N . VAL A 1 90 ? -7.482 3.978 -4.658 1.00 57.50 90 VAL A N 1
ATOM 724 C CA . VAL A 1 90 ? -6.523 3.933 -5.763 1.00 57.50 90 VAL A CA 1
ATOM 725 C C . VAL A 1 90 ? -5.633 5.173 -5.678 1.00 57.50 90 VAL A C 1
ATOM 727 O O . VAL A 1 90 ? -6.095 6.284 -5.964 1.00 57.50 90 VAL A O 1
ATOM 730 N N . ALA A 1 91 ? -4.383 4.966 -5.258 1.00 58.59 91 ALA A N 1
ATOM 731 C CA . ALA A 1 91 ? -3.360 6.001 -5.117 1.00 58.59 91 ALA A CA 1
ATOM 732 C C . ALA A 1 91 ? -2.673 6.260 -6.463 1.00 58.59 91 ALA A C 1
ATOM 734 O O . ALA A 1 91 ? -2.168 5.300 -7.093 1.00 58.59 91 ALA A O 1
#

Foldseek 3Di:
DDQLEKEKEFEPDFDQEDVRDDPVSVVVSVVVVVVVQVCVCVPPVFPDKDKDWDHDVVRPPPGRGGMIIITTHHDDDPDDDRDYDYDYHYD

Radius of gyration: 14.3 Å; chains: 1; bounding box: 35×28×36 Å

Sequence (91 aa):
MCLEAHLLVLSKVHFQGIIYIPIDLLSNHTGFDKDVCWVLQTDRSMSGFNILHASGLTVQQSVPHFHVHMNRLQRRMHGTTAHRLFRAFVA

Secondary structure (DSSP, 8-state):
-EEEEEEEEE-SS--SSGGGS-HHHHHHHHHHHHHHHHHHHHHTT-SEEEEE---SGGGT--SSS-EEEEEEEE---TT-----EEEEEE-

pLDDT: mean 80.87, std 18.5, range [40.34, 97.38]